Protein AF-A0A7W7RWI0-F1 (afdb_monomer_lite)

Structure (mmCIF, N/CA/C/O backbone):
data_AF-A0A7W7RWI0-F1
#
_entry.id   AF-A0A7W7RWI0-F1
#
loop_
_atom_site.group_PDB
_atom_site.id
_atom_site.type_symbol
_atom_site.label_atom_id
_atom_site.label_alt_id
_atom_site.label_comp_id
_atom_site.label_asym_id
_atom_site.label_entity_id
_atom_site.label_seq_id
_atom_site.pdbx_PDB_ins_code
_atom_site.Cartn_x
_atom_site.Cartn_y
_atom_site.Cartn_z
_atom_site.occupancy
_atom_site.B_iso_or_equiv
_atom_site.auth_seq_id
_atom_site.auth_comp_id
_atom_site.auth_asym_id
_atom_site.auth_atom_id
_atom_site.pdbx_PDB_model_num
ATOM 1 N N . MET A 1 1 ? 2.945 0.911 7.989 1.00 70.00 1 MET A N 1
ATOM 2 C CA . MET A 1 1 ? 1.963 1.905 8.485 1.00 70.00 1 MET A CA 1
ATOM 3 C C . MET A 1 1 ? 0.894 1.166 9.271 1.00 70.00 1 MET A C 1
ATOM 5 O O . MET A 1 1 ? 0.529 0.073 8.860 1.00 70.00 1 MET A O 1
ATOM 9 N N . THR A 1 2 ? 0.400 1.751 10.362 1.00 89.69 2 THR A N 1
ATOM 10 C CA . THR A 1 2 ? -0.717 1.199 11.146 1.00 89.69 2 THR A CA 1
ATOM 11 C C . THR A 1 2 ? -1.912 2.137 11.040 1.00 89.69 2 THR A C 1
ATOM 13 O O . THR A 1 2 ? -1.754 3.354 11.131 1.00 89.69 2 THR A O 1
ATOM 16 N N . ALA A 1 3 ? -3.099 1.581 10.817 1.00 94.12 3 ALA A N 1
ATOM 17 C CA . ALA A 1 3 ? -4.329 2.344 10.677 1.00 94.12 3 ALA A CA 1
ATOM 18 C C . ALA A 1 3 ? -4.732 2.978 12.021 1.00 94.12 3 ALA A C 1
ATOM 20 O O . ALA A 1 3 ? -4.787 2.299 13.043 1.00 94.12 3 ALA A O 1
ATOM 21 N N . THR A 1 4 ? -5.024 4.280 12.036 1.00 94.81 4 THR A N 1
ATOM 22 C CA . THR A 1 4 ? -5.552 4.990 13.223 1.00 94.81 4 THR A CA 1
ATOM 23 C C . THR A 1 4 ? -7.073 5.141 13.181 1.00 94.81 4 THR A C 1
ATOM 25 O O . THR A 1 4 ? -7.713 5.332 14.212 1.00 94.81 4 THR A O 1
ATOM 28 N N . THR A 1 5 ? -7.658 5.010 11.993 1.00 95.31 5 THR A N 1
ATOM 29 C CA . THR A 1 5 ? -9.097 4.977 11.712 1.00 95.31 5 THR A CA 1
ATOM 30 C C . THR A 1 5 ? -9.398 3.777 10.812 1.00 95.31 5 THR A C 1
ATOM 32 O O . THR A 1 5 ? -8.481 3.072 10.395 1.00 95.31 5 THR A O 1
ATOM 35 N N . VAL A 1 6 ? -10.673 3.512 10.513 1.00 96.81 6 VAL A N 1
ATOM 36 C CA . VAL A 1 6 ? -11.014 2.481 9.521 1.00 96.81 6 VAL A CA 1
ATOM 37 C C . VAL A 1 6 ? -10.513 2.925 8.147 1.00 96.81 6 VAL A C 1
ATOM 39 O O . VAL A 1 6 ? -10.965 3.952 7.644 1.00 96.81 6 VAL A O 1
ATOM 42 N N . VAL A 1 7 ? -9.635 2.137 7.531 1.00 96.88 7 VAL A N 1
ATOM 43 C CA . VAL A 1 7 ? -9.196 2.303 6.140 1.00 96.88 7 VAL A CA 1
ATOM 44 C C . VAL A 1 7 ? -9.974 1.318 5.280 1.00 96.88 7 VAL A C 1
ATOM 46 O O . VAL A 1 7 ? -9.973 0.120 5.554 1.00 96.88 7 VAL A O 1
ATOM 49 N N . ARG A 1 8 ? -10.659 1.822 4.257 1.00 97.19 8 ARG A N 1
ATOM 50 C CA . ARG A 1 8 ? -11.508 1.033 3.364 1.00 97.19 8 ARG A CA 1
ATOM 51 C C . ARG A 1 8 ? -10.877 0.924 1.988 1.00 97.19 8 ARG A C 1
ATOM 53 O O . ARG A 1 8 ? -10.518 1.946 1.400 1.00 97.19 8 ARG A O 1
ATOM 60 N N . GLU A 1 9 ? -10.837 -0.302 1.475 1.00 97.25 9 GLU A N 1
ATOM 61 C CA . GLU A 1 9 ? -10.352 -0.619 0.129 1.00 97.25 9 GLU A CA 1
ATOM 62 C C . GLU A 1 9 ? -8.938 -0.062 -0.131 1.00 97.25 9 GLU A C 1
ATOM 64 O O . GLU A 1 9 ? -8.695 0.621 -1.127 1.00 97.25 9 GLU A O 1
ATOM 69 N N . LEU A 1 10 ? -8.006 -0.293 0.801 1.00 96.62 10 LEU A N 1
ATOM 70 C CA . LEU A 1 10 ? -6.602 0.081 0.643 1.00 96.62 10 LEU A CA 1
ATOM 71 C C . LEU A 1 10 ? -5.993 -0.701 -0.524 1.00 96.62 10 LEU A C 1
ATOM 73 O O . LEU A 1 10 ? -5.990 -1.932 -0.518 1.00 96.62 10 LEU A O 1
ATOM 77 N N . ALA A 1 11 ? -5.454 0.014 -1.505 1.00 97.12 11 ALA A N 1
ATOM 78 C CA . ALA A 1 11 ? -4.847 -0.560 -2.696 1.00 97.12 11 ALA A CA 1
ATOM 79 C C . ALA A 1 11 ? -3.521 0.132 -3.026 1.00 97.12 11 ALA A C 1
ATOM 81 O O . ALA A 1 11 ? -3.398 1.355 -2.916 1.00 97.12 11 ALA A O 1
ATOM 82 N N . LEU A 1 12 ? -2.544 -0.667 -3.454 1.00 97.62 12 LEU A N 1
ATOM 83 C CA . LEU A 1 12 ? -1.235 -0.219 -3.912 1.00 97.62 12 LEU A CA 1
ATOM 84 C C . LEU A 1 12 ? -1.125 -0.464 -5.422 1.00 97.62 12 LEU A C 1
ATOM 86 O O . LEU A 1 12 ? -1.348 -1.578 -5.880 1.00 97.62 12 LEU A O 1
ATOM 90 N N . PHE A 1 13 ? -0.778 0.573 -6.183 1.00 97.81 13 PHE A N 1
ATOM 91 C CA . PHE A 1 13 ? -0.702 0.554 -7.650 1.00 97.81 13 PHE A CA 1
ATOM 92 C C . PHE A 1 13 ? 0.736 0.795 -8.132 1.00 97.81 13 PHE A C 1
ATOM 94 O O . PHE A 1 13 ? 1.045 1.883 -8.639 1.00 97.81 13 PHE A O 1
ATOM 101 N N . PRO A 1 14 ? 1.655 -0.167 -7.920 1.00 97.75 14 PRO A N 1
ATOM 102 C CA . PRO A 1 14 ? 3.066 0.014 -8.251 1.00 97.75 14 PRO A CA 1
ATOM 103 C C . PRO A 1 14 ? 3.303 0.115 -9.767 1.00 97.75 14 PRO A C 1
ATOM 105 O O . PRO A 1 14 ? 4.297 0.704 -10.190 1.00 97.75 14 PRO A O 1
ATOM 108 N N . ASP A 1 15 ? 2.355 -0.363 -10.580 1.00 97.38 15 ASP A N 1
ATOM 109 C CA . ASP A 1 15 ? 2.338 -0.267 -12.043 1.00 97.38 15 ASP A CA 1
ATOM 110 C C . ASP A 1 15 ? 2.428 1.181 -12.560 1.00 97.38 15 ASP A C 1
ATOM 112 O O . ASP A 1 15 ? 2.904 1.440 -13.666 1.00 97.38 15 ASP A O 1
ATOM 116 N N . ARG A 1 16 ? 2.031 2.155 -11.730 1.0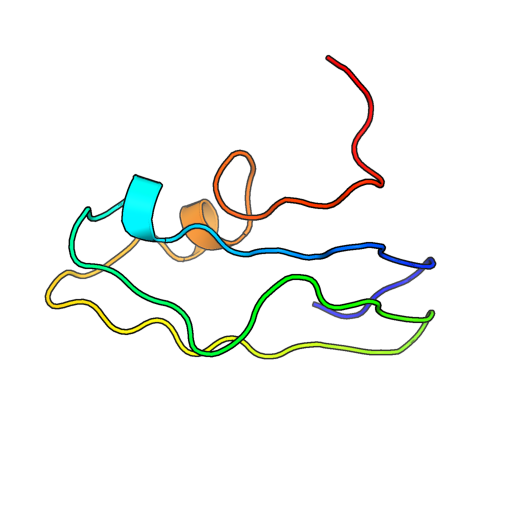0 96.94 16 ARG A N 1
ATOM 117 C CA . ARG A 1 16 ? 2.177 3.588 -12.025 1.00 96.94 16 ARG A CA 1
ATOM 118 C C . ARG A 1 16 ? 3.624 4.078 -12.010 1.00 96.94 16 ARG A C 1
ATOM 120 O O . ARG A 1 16 ? 3.900 5.122 -12.596 1.00 96.94 16 ARG A O 1
ATOM 127 N N . LEU A 1 17 ? 4.515 3.375 -11.313 1.00 97.12 17 LEU A N 1
ATOM 128 C CA . LEU A 1 17 ? 5.944 3.692 -11.240 1.00 97.12 17 LEU A CA 1
ATOM 129 C C . LEU A 1 17 ? 6.752 2.835 -12.219 1.00 97.12 17 LEU A C 1
ATOM 131 O O . LEU A 1 17 ? 7.696 3.325 -12.837 1.00 97.12 17 LEU A O 1
ATOM 135 N N . ASP A 1 18 ? 6.354 1.577 -12.393 1.00 97.56 18 ASP A N 1
ATOM 136 C CA . ASP A 1 18 ? 6.913 0.665 -13.384 1.00 97.56 18 ASP A CA 1
ATOM 137 C C . ASP A 1 18 ? 5.805 -0.228 -13.960 1.00 97.56 18 ASP A C 1
ATOM 139 O O . ASP A 1 18 ? 5.261 -1.032 -13.213 1.00 97.56 18 ASP A O 1
ATOM 143 N N . PRO A 1 19 ? 5.487 -0.167 -15.267 1.00 97.25 19 PRO A N 1
ATOM 144 C CA . PRO A 1 19 ? 4.373 -0.920 -15.854 1.00 97.25 19 PRO A CA 1
ATOM 145 C C . PRO A 1 19 ? 4.421 -2.446 -15.679 1.00 97.25 19 PRO A C 1
ATOM 147 O O . PRO A 1 19 ? 3.398 -3.102 -15.860 1.00 97.25 19 PRO A O 1
ATOM 150 N N . ALA A 1 20 ? 5.590 -3.022 -15.383 1.00 97.62 20 ALA A N 1
ATOM 151 C CA . ALA A 1 20 ? 5.748 -4.451 -15.108 1.00 97.62 20 ALA A CA 1
ATOM 152 C C . ALA A 1 20 ? 5.557 -4.813 -13.622 1.00 97.62 20 ALA A C 1
ATOM 154 O O . ALA A 1 20 ? 5.538 -5.997 -13.280 1.00 97.62 20 ALA A O 1
ATOM 155 N N . ALA A 1 21 ? 5.427 -3.820 -12.739 1.00 98.00 21 ALA A N 1
ATOM 156 C CA . ALA A 1 21 ? 5.320 -4.044 -11.311 1.00 98.00 21 ALA A CA 1
ATOM 157 C C . ALA A 1 21 ? 3.956 -4.626 -10.919 1.00 98.00 21 ALA A C 1
ATOM 159 O O . ALA A 1 21 ? 2.909 -4.232 -11.432 1.00 98.00 21 ALA A O 1
ATOM 160 N N . SER A 1 22 ? 3.969 -5.540 -9.953 1.00 98.00 22 SER A N 1
ATOM 161 C CA . SER A 1 22 ? 2.767 -6.173 -9.403 1.00 98.00 22 SER A CA 1
ATOM 162 C C . SER A 1 22 ? 2.809 -6.205 -7.880 1.00 98.00 22 SER A C 1
ATOM 164 O O . SER A 1 22 ? 3.873 -6.052 -7.281 1.00 98.00 22 SER A O 1
ATOM 166 N N . VAL A 1 23 ? 1.643 -6.382 -7.258 1.00 98.00 23 VAL A N 1
ATOM 167 C CA . VAL A 1 23 ? 1.482 -6.516 -5.808 1.00 98.00 23 VAL A CA 1
ATOM 168 C C . VAL A 1 23 ? 0.696 -7.785 -5.488 1.00 98.00 23 VAL A C 1
ATOM 170 O O . VAL A 1 23 ? -0.145 -8.214 -6.279 1.00 98.00 23 VAL A O 1
ATOM 173 N N . ASP A 1 24 ? 0.996 -8.395 -4.349 1.00 97.69 24 ASP A N 1
ATOM 174 C CA . ASP A 1 24 ? 0.405 -9.650 -3.883 1.00 97.69 24 ASP A CA 1
ATOM 175 C C . ASP A 1 24 ? -1.042 -9.524 -3.390 1.00 97.69 24 ASP A C 1
ATOM 177 O O . ASP A 1 24 ? -1.803 -10.486 -3.498 1.00 97.69 24 ASP A O 1
ATOM 181 N N . ASP A 1 25 ? -1.430 -8.356 -2.876 1.00 96.31 25 ASP A N 1
ATOM 182 C CA . ASP A 1 25 ? -2.747 -8.133 -2.280 1.00 96.31 25 ASP A CA 1
ATOM 183 C C . ASP A 1 25 ? -3.290 -6.725 -2.567 1.00 96.31 25 ASP A C 1
ATOM 185 O O . ASP A 1 25 ? -2.536 -5.771 -2.781 1.00 96.31 25 ASP A O 1
ATOM 189 N N . MET A 1 26 ? -4.614 -6.578 -2.571 1.00 95.56 26 MET A N 1
ATOM 190 C CA . MET A 1 26 ? -5.308 -5.318 -2.847 1.00 95.56 26 MET A CA 1
ATOM 191 C C . MET A 1 26 ? -6.691 -5.278 -2.190 1.00 95.56 26 MET A C 1
ATOM 193 O O . MET A 1 26 ? -7.279 -6.304 -1.867 1.00 95.56 26 MET A O 1
ATOM 197 N N . LEU A 1 27 ? -7.246 -4.064 -2.074 1.00 97.00 27 LEU A N 1
ATOM 198 C CA . LEU A 1 27 ? -8.601 -3.807 -1.566 1.00 97.00 27 LEU A CA 1
ATOM 199 C C . LEU A 1 27 ? -8.781 -4.233 -0.101 1.00 97.00 27 LEU A C 1
ATOM 201 O O . LEU A 1 27 ? -9.834 -4.706 0.325 1.00 97.00 27 LEU A O 1
ATOM 205 N N . LEU A 1 28 ? -7.742 -4.016 0.704 1.00 97.50 28 LEU A N 1
ATOM 206 C CA . LEU A 1 28 ? -7.753 -4.380 2.114 1.00 97.50 28 LEU A CA 1
ATOM 207 C C . LEU A 1 28 ? -8.601 -3.411 2.937 1.00 97.50 28 LEU A C 1
ATOM 209 O O . LEU A 1 28 ? -8.483 -2.190 2.822 1.00 97.50 28 LEU A O 1
ATOM 213 N N . THR A 1 29 ? -9.411 -3.958 3.839 1.00 97.56 29 THR A N 1
ATOM 214 C CA . THR A 1 29 ? -10.045 -3.175 4.904 1.00 97.56 29 THR A CA 1
ATOM 215 C C . THR A 1 29 ? -9.249 -3.339 6.192 1.0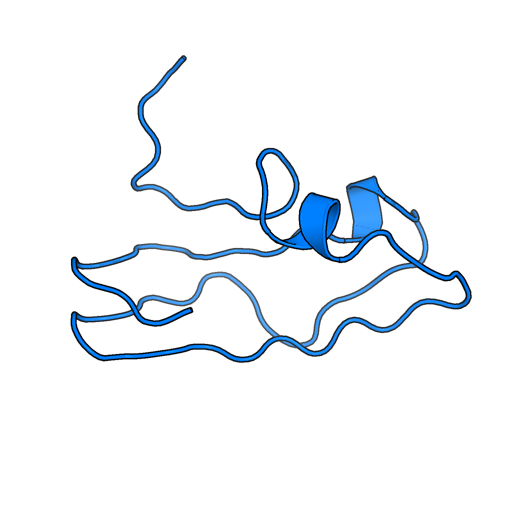0 97.56 29 THR A C 1
ATOM 217 O O . THR A 1 29 ? -9.086 -4.456 6.677 1.00 97.56 29 THR A O 1
ATOM 220 N N . LEU A 1 30 ? -8.780 -2.224 6.758 1.00 97.88 30 LEU A N 1
ATOM 221 C CA . LEU A 1 30 ? -8.044 -2.194 8.023 1.00 97.88 30 LEU A CA 1
ATOM 222 C C . LEU A 1 30 ? -8.858 -1.473 9.096 1.00 97.88 30 LEU A C 1
ATOM 224 O O . LEU A 1 30 ? -9.317 -0.347 8.905 1.00 97.88 30 LEU A O 1
ATOM 228 N N . LEU A 1 31 ? -9.003 -2.112 10.249 1.00 97.94 31 LEU A N 1
ATOM 229 C CA . LEU A 1 31 ? -9.525 -1.517 11.475 1.00 97.94 31 LEU A CA 1
ATOM 230 C C . LEU A 1 31 ? -8.416 -0.742 12.215 1.00 97.94 31 LEU A C 1
ATOM 232 O O . LEU A 1 31 ? -7.231 -1.005 11.990 1.00 97.94 31 LEU A O 1
ATOM 236 N N . PRO A 1 32 ? -8.763 0.176 13.138 1.00 97.50 32 PRO A N 1
ATOM 237 C CA . PRO A 1 32 ? -7.770 0.854 13.968 1.00 97.50 32 PRO A CA 1
ATOM 238 C C . PRO A 1 32 ? -6.834 -0.136 14.679 1.00 97.50 32 PRO A C 1
ATOM 240 O O . PRO A 1 32 ? -7.281 -1.123 15.261 1.00 97.50 32 PRO A O 1
ATOM 243 N N . GLY A 1 33 ? -5.530 0.129 14.624 1.00 97.69 33 GLY A N 1
ATOM 244 C CA . GLY A 1 33 ? -4.474 -0.732 15.159 1.00 97.69 33 GLY A CA 1
ATOM 245 C C . GLY A 1 33 ? -3.994 -1.833 14.206 1.00 97.69 33 GLY A C 1
ATOM 246 O O . GLY A 1 33 ? -2.959 -2.442 14.470 1.00 97.69 33 GLY A O 1
ATOM 247 N N . GLN A 1 34 ? -4.682 -2.081 13.087 1.00 97.75 34 GLN A N 1
ATOM 248 C CA . GLN A 1 34 ? -4.245 -3.064 12.094 1.00 97.75 34 GLN A CA 1
ATOM 249 C C . GLN A 1 34 ? -3.213 -2.478 11.125 1.00 97.75 34 GLN A C 1
ATOM 251 O O . GLN A 1 34 ? -3.192 -1.278 10.844 1.00 97.75 34 GLN A O 1
ATOM 256 N N . SER A 1 35 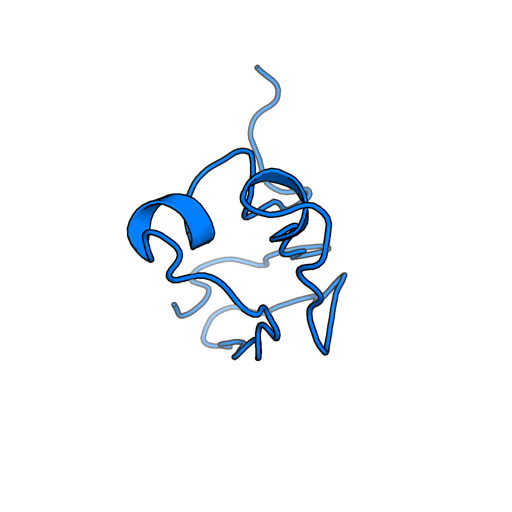? -2.348 -3.348 10.609 1.00 96.31 35 SER A N 1
ATOM 257 C CA . SER A 1 35 ? -1.335 -3.015 9.605 1.00 96.31 35 SER A CA 1
ATOM 258 C C . SER A 1 35 ? -1.429 -4.002 8.447 1.00 96.31 35 SER A C 1
ATOM 260 O O . SER A 1 35 ? -1.796 -5.156 8.657 1.00 96.31 35 SER A O 1
ATOM 262 N N . ALA A 1 36 ? -1.061 -3.549 7.253 1.00 94.69 36 ALA A N 1
ATOM 263 C CA . ALA A 1 36 ? -0.871 -4.398 6.084 1.00 94.69 36 ALA A CA 1
ATOM 264 C C . ALA A 1 36 ? 0.583 -4.322 5.616 1.00 94.69 36 ALA A C 1
ATOM 266 O O . ALA A 1 36 ? 1.221 -3.267 5.716 1.00 94.69 36 ALA A O 1
ATOM 267 N N . THR A 1 37 ? 1.069 -5.438 5.084 1.00 95.62 37 THR A N 1
ATOM 268 C CA . THR A 1 37 ? 2.337 -5.533 4.363 1.00 95.62 37 THR A CA 1
ATOM 269 C C . THR A 1 37 ? 2.020 -5.947 2.939 1.00 95.62 37 THR A C 1
ATOM 271 O O . THR A 1 37 ? 1.298 -6.918 2.747 1.00 95.62 37 THR A O 1
ATOM 274 N N . PHE A 1 38 ? 2.567 -5.217 1.974 1.00 95.50 38 PHE A N 1
ATOM 275 C CA . PHE A 1 38 ? 2.453 -5.524 0.553 1.00 95.50 38 PHE A CA 1
ATOM 276 C C . PHE A 1 38 ? 3.821 -5.952 0.028 1.00 95.50 38 PHE A C 1
ATOM 278 O O . PHE A 1 38 ? 4.827 -5.309 0.348 1.00 95.50 38 PHE A O 1
ATOM 285 N N . HIS A 1 39 ? 3.861 -6.992 -0.796 1.00 96.75 39 HIS A N 1
ATOM 286 C CA . HIS A 1 39 ? 5.056 -7.397 -1.527 1.00 96.75 39 HIS A CA 1
ATOM 287 C C . HIS A 1 39 ? 4.936 -6.933 -2.974 1.00 96.75 39 HIS A C 1
ATOM 289 O O . HIS A 1 39 ? 4.069 -7.388 -3.716 1.00 96.75 39 HIS A O 1
ATOM 295 N N . VAL A 1 40 ? 5.824 -6.020 -3.368 1.00 97.19 40 VAL A N 1
ATOM 296 C CA . VAL A 1 40 ? 5.902 -5.515 -4.741 1.00 97.19 40 VAL A CA 1
ATOM 297 C C . VAL A 1 40 ? 6.979 -6.282 -5.499 1.00 97.19 40 VAL A C 1
ATOM 299 O O . VAL A 1 40 ? 8.130 -6.321 -5.063 1.00 97.19 40 VAL A O 1
ATOM 302 N N . ALA A 1 41 ? 6.614 -6.868 -6.637 1.00 98.06 41 ALA A N 1
ATOM 303 C CA . ALA A 1 41 ? 7.544 -7.513 -7.560 1.00 98.06 41 ALA A CA 1
ATOM 304 C C . ALA A 1 41 ? 7.766 -6.620 -8.788 1.00 98.06 41 ALA A C 1
ATOM 306 O O . ALA A 1 41 ? 6.798 -6.198 -9.415 1.00 98.06 41 ALA A O 1
ATOM 307 N N . THR A 1 42 ? 9.027 -6.328 -9.116 1.00 97.75 42 THR A N 1
ATOM 308 C CA . THR A 1 42 ? 9.468 -5.492 -10.250 1.00 97.75 42 THR A CA 1
ATOM 309 C C . THR A 1 42 ? 10.956 -5.748 -10.526 1.00 97.75 42 THR A C 1
ATOM 311 O O . THR A 1 42 ? 11.687 -6.161 -9.625 1.00 97.75 42 THR A O 1
ATOM 314 N N . ASP A 1 43 ? 11.409 -5.476 -11.751 1.00 96.00 43 ASP A N 1
ATOM 315 C CA . ASP A 1 43 ? 12.823 -5.547 -12.153 1.00 96.00 43 ASP A CA 1
ATOM 316 C C . ASP A 1 43 ? 13.567 -4.207 -11.983 1.00 96.00 43 ASP A C 1
ATOM 318 O O . ASP A 1 43 ? 14.728 -4.072 -12.381 1.00 96.00 43 ASP A O 1
ATOM 322 N N . ARG A 1 44 ? 12.903 -3.182 -11.433 1.00 95.56 44 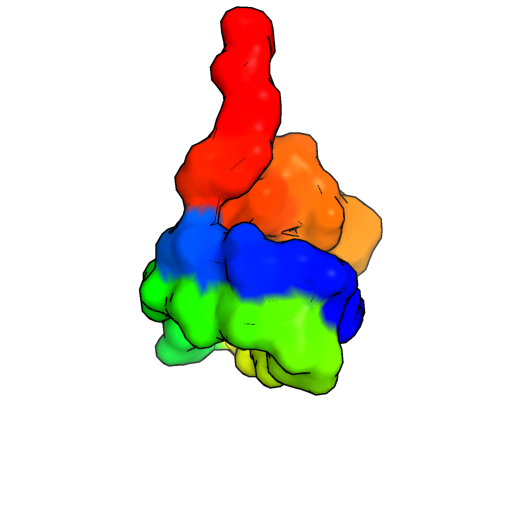ARG A N 1
ATOM 323 C CA . ARG A 1 44 ? 13.460 -1.837 -11.251 1.00 95.56 44 ARG A CA 1
ATOM 324 C C . ARG A 1 44 ? 13.454 -1.422 -9.792 1.00 95.56 44 ARG A C 1
ATOM 326 O O . ARG A 1 44 ? 12.560 -1.759 -9.024 1.00 95.56 44 ARG A O 1
ATOM 333 N N . GLU A 1 45 ? 14.444 -0.619 -9.427 1.00 95.94 45 GLU A N 1
ATOM 334 C CA . GLU A 1 45 ? 14.431 0.066 -8.143 1.00 95.94 45 GLU A CA 1
ATOM 335 C C . GLU A 1 45 ? 13.360 1.165 -8.168 1.00 95.94 45 GLU A C 1
ATOM 337 O O . GLU A 1 45 ? 13.360 2.030 -9.048 1.00 95.94 45 GLU A O 1
ATOM 342 N N . LEU A 1 46 ? 12.426 1.103 -7.218 1.00 95.75 46 LEU A N 1
ATOM 343 C CA . LEU A 1 46 ? 11.366 2.094 -7.050 1.00 95.75 46 LEU A CA 1
ATOM 344 C C . LEU A 1 46 ? 11.690 2.995 -5.863 1.00 95.75 46 LEU A C 1
ATOM 346 O O . LEU A 1 46 ? 12.198 2.525 -4.847 1.00 95.75 46 LEU A O 1
ATOM 350 N N . ASP A 1 47 ? 11.317 4.270 -5.961 1.00 94.94 47 ASP A N 1
ATOM 351 C CA . ASP A 1 47 ? 11.337 5.179 -4.817 1.00 94.94 47 ASP A CA 1
ATOM 352 C C . ASP A 1 47 ? 10.307 4.717 -3.763 1.00 94.94 47 ASP A C 1
ATOM 354 O O . ASP A 1 47 ? 9.096 4.756 -4.025 1.00 94.94 47 ASP A O 1
ATOM 358 N N . PRO A 1 48 ? 10.736 4.314 -2.550 1.00 93.50 48 PRO A N 1
ATOM 359 C CA . PRO A 1 48 ? 9.816 3.854 -1.516 1.00 93.50 48 PRO A CA 1
ATOM 360 C C . PRO A 1 48 ? 8.830 4.932 -1.054 1.00 93.50 48 PRO A C 1
ATOM 362 O O . PRO A 1 48 ? 7.730 4.611 -0.607 1.00 93.50 48 PRO A O 1
ATOM 365 N N . SER A 1 49 ? 9.197 6.212 -1.158 1.00 96.06 49 SER A N 1
ATOM 366 C CA . SER A 1 49 ? 8.319 7.322 -0.783 1.00 96.06 49 SER A CA 1
ATOM 367 C C . SER A 1 49 ? 7.179 7.516 -1.791 1.00 96.06 49 SER A C 1
ATOM 369 O O . SER A 1 49 ? 6.044 7.824 -1.409 1.00 96.06 49 SER A O 1
ATOM 371 N N . ALA A 1 50 ? 7.441 7.233 -3.069 1.00 96.25 50 ALA A N 1
ATOM 372 C CA . ALA A 1 50 ? 6.425 7.224 -4.112 1.00 96.25 50 ALA A CA 1
ATOM 373 C C . 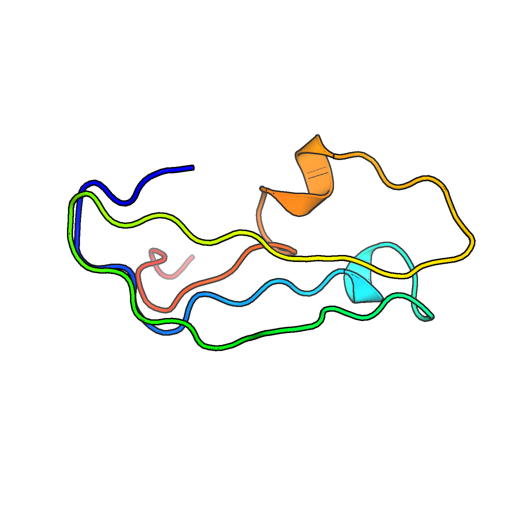ALA A 1 50 ? 5.410 6.090 -3.895 1.00 96.25 50 ALA A C 1
ATOM 375 O O . ALA A 1 50 ? 4.221 6.298 -4.110 1.00 96.25 50 ALA A O 1
ATOM 376 N N . LEU A 1 51 ? 5.840 4.925 -3.388 1.00 95.69 51 LEU A N 1
ATOM 377 C CA . LEU A 1 51 ? 4.947 3.794 -3.088 1.00 95.69 51 LEU A CA 1
ATOM 378 C C . LEU A 1 51 ? 3.912 4.096 -1.995 1.00 95.69 51 LEU A C 1
ATOM 380 O O . LEU A 1 51 ? 2.845 3.494 -1.990 1.00 95.69 51 LEU A O 1
ATOM 384 N N . VAL A 1 52 ? 4.206 5.014 -1.072 1.00 94.19 52 VAL A N 1
ATOM 385 C CA . VAL A 1 52 ? 3.331 5.339 0.072 1.00 94.19 52 VAL A CA 1
ATOM 386 C C . VAL A 1 52 ? 2.603 6.677 -0.075 1.00 94.19 52 VAL A C 1
ATOM 388 O O . VAL A 1 52 ? 2.021 7.174 0.888 1.00 94.19 52 VAL A O 1
ATOM 391 N N . SER A 1 53 ? 2.625 7.268 -1.270 1.00 94.25 53 SER A N 1
ATOM 392 C CA . SER A 1 53 ? 1.963 8.537 -1.574 1.00 94.25 53 SER A CA 1
ATOM 393 C C . SER A 1 53 ? 0.936 8.387 -2.695 1.00 94.25 53 SER A C 1
ATOM 395 O O . SER A 1 53 ? 0.941 7.425 -3.468 1.00 94.25 53 SER A O 1
ATOM 397 N N . ALA A 1 54 ? 0.008 9.340 -2.782 1.00 93.00 54 ALA A N 1
ATOM 398 C CA . ALA A 1 54 ? -0.896 9.414 -3.919 1.00 93.00 54 ALA A CA 1
ATOM 399 C C . ALA A 1 54 ? -0.098 9.755 -5.200 1.00 93.00 54 ALA A C 1
ATOM 401 O O . ALA A 1 54 ? 0.809 10.585 -5.143 1.00 93.00 54 ALA A O 1
ATOM 402 N N . PRO A 1 55 ? -0.441 9.175 -6.366 1.00 94.81 55 PRO A N 1
ATOM 403 C CA . PRO A 1 55 ? -1.602 8.323 -6.612 1.00 94.81 55 PRO A CA 1
ATOM 404 C C . PRO A 1 55 ? -1.319 6.811 -6.487 1.00 94.81 55 PRO A C 1
ATOM 406 O O . PRO A 1 55 ? -2.120 6.016 -6.980 1.00 94.81 55 PRO A O 1
ATOM 409 N N . VAL A 1 56 ? -0.194 6.398 -5.902 1.00 97.38 56 VAL A N 1
ATOM 410 C CA . VAL A 1 56 ? 0.255 4.996 -5.876 1.00 97.38 56 VAL A CA 1
ATOM 411 C C . VAL A 1 56 ? -0.404 4.212 -4.744 1.00 97.38 56 VAL A C 1
ATOM 413 O O . VAL A 1 56 ? -0.954 3.145 -4.998 1.00 97.38 56 VAL A O 1
ATOM 416 N N . LEU A 1 57 ? -0.438 4.757 -3.528 1.00 96.44 57 LEU A N 1
ATOM 417 C CA . LEU A 1 57 ? -1.223 4.204 -2.424 1.00 96.44 57 LEU A CA 1
ATOM 418 C C . LEU A 1 57 ? -2.570 4.914 -2.368 1.00 96.44 57 LEU A C 1
ATOM 420 O O . LEU A 1 57 ? -2.601 6.137 -2.226 1.00 96.44 57 LEU A O 1
ATOM 424 N N . ARG A 1 58 ? -3.669 4.163 -2.488 1.00 96.06 58 ARG A N 1
ATOM 425 C CA . ARG A 1 58 ? -5.025 4.721 -2.492 1.00 96.06 58 ARG A CA 1
ATOM 426 C C . ARG A 1 58 ? -5.956 4.029 -1.516 1.00 96.06 58 ARG A C 1
ATOM 428 O O . ARG A 1 58 ? -5.805 2.844 -1.240 1.00 96.06 58 ARG A O 1
ATOM 435 N N . CYS A 1 59 ? -6.965 4.755 -1.048 1.00 95.88 59 CYS A N 1
ATOM 436 C CA . CYS A 1 59 ? -8.107 4.177 -0.339 1.00 95.88 59 CYS A CA 1
ATOM 437 C C . CYS A 1 59 ? -9.369 5.030 -0.527 1.00 95.88 59 CYS A C 1
ATOM 439 O O . CYS A 1 59 ? -9.301 6.193 -0.927 1.00 95.88 59 CYS A O 1
ATOM 441 N N . VAL A 1 60 ? -10.537 4.476 -0.199 1.00 95.75 60 VAL A N 1
ATOM 442 C CA . VAL A 1 60 ? -11.825 5.195 -0.304 1.00 95.75 60 VAL A CA 1
ATOM 443 C C . VAL A 1 60 ? -11.920 6.372 0.676 1.00 95.75 60 VAL A C 1
ATOM 445 O O . VAL A 1 60 ? -12.727 7.276 0.480 1.00 95.75 60 VAL A O 1
ATOM 448 N N . ASN A 1 61 ? -11.102 6.383 1.730 1.00 93.12 61 ASN A N 1
ATOM 449 C CA . ASN A 1 61 ? -11.105 7.431 2.751 1.00 93.12 61 ASN A CA 1
ATOM 450 C C . ASN A 1 61 ? -10.547 8.776 2.274 1.00 93.12 61 ASN A C 1
ATOM 452 O O . ASN A 1 61 ? -10.666 9.762 3.002 1.00 93.12 61 ASN A O 1
ATOM 456 N N . GLU A 1 62 ? -9.899 8.823 1.114 1.00 89.81 62 GLU A N 1
ATOM 457 C CA . GLU A 1 62 ? -9.305 10.052 0.604 1.00 89.81 62 GLU A CA 1
ATOM 458 C C . GLU A 1 62 ? -10.346 11.154 0.412 1.00 89.81 62 GLU A C 1
ATOM 460 O O . GLU A 1 62 ? -11.445 10.930 -0.106 1.00 89.81 62 GLU A O 1
ATOM 465 N N . ALA A 1 63 ? -9.977 12.376 0.798 1.00 82.94 63 ALA A N 1
ATOM 466 C CA . ALA A 1 63 ? -10.765 13.542 0.448 1.00 82.94 63 ALA A CA 1
ATOM 467 C C . ALA A 1 63 ? -10.823 13.657 -1.081 1.00 82.94 63 ALA A C 1
ATOM 469 O O . ALA A 1 63 ? -9.811 13.510 -1.770 1.00 82.94 63 ALA A O 1
ATOM 470 N N . ARG A 1 64 ? -12.021 13.912 -1.612 1.00 70.31 64 ARG A N 1
ATOM 471 C CA . ARG A 1 64 ? -12.170 14.230 -3.031 1.00 70.31 64 ARG A CA 1
ATOM 472 C C . ARG A 1 64 ? -11.372 15.518 -3.310 1.00 70.31 64 ARG A C 1
AT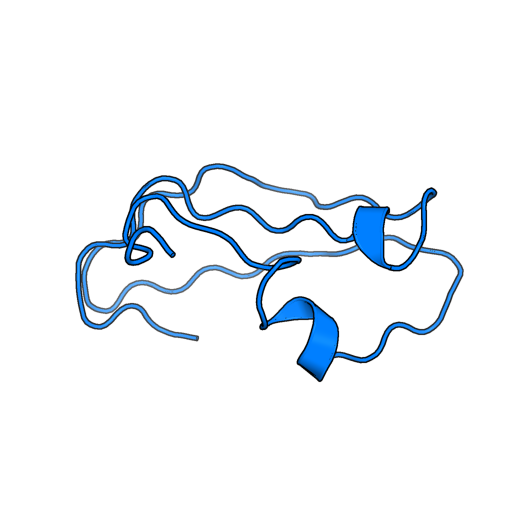OM 474 O O . ARG A 1 64 ? -11.498 16.439 -2.502 1.00 70.31 64 ARG A O 1
ATOM 481 N N . PRO A 1 65 ? -10.556 15.560 -4.377 1.00 60.12 65 PRO A N 1
ATOM 482 C CA . PRO A 1 65 ? -9.832 16.768 -4.763 1.00 60.12 65 PRO A CA 1
ATOM 483 C C . PRO A 1 65 ? -10.777 17.932 -5.077 1.00 60.12 65 PRO A C 1
ATOM 485 O O . PRO A 1 65 ? -11.947 17.666 -5.449 1.00 60.12 65 PRO A O 1
#

Foldseek 3Di:
DFDQAWWFFKAFACCVVPVPKDWDDTGDIHHGRDDDDIDIDDPDDDDVVVRVDPPGIDTPPDDDD

Radius of gyration: 12.0 Å; chains: 1; bounding box: 27×26×31 Å

pLDDT: mean 94.66, std 6.64, range [60.12, 98.06]

Sequence (65 aa):
MTATTVVRELALFPDRLDPAASVDDMLLTLLPGQSATFHVATDRELDPSALVSAPVLRCVNEARP

Organism: NCBI:txid47479

Secondary structure (DSSP, 8-state):
-B-SS-EEEEEE-GGGT-TT-EES--SEEE-TT-B----EE-SS---HHHHTSTTTEE-TTSPP-